Protein AF-A0A7W0NP41-F1 (afdb_monomer_lite)

Foldseek 3Di:
DPPDDLVRLLVQLLVVLQVVLVVVVVVVVVVCVVPVDDDDLLLLLLQCVVVVDPCPDDDVSVVSSVVSSSVLSSNLSSVLSNLVVPPDDPVRSVVVSVCVSVVVSVVSCVVSVND

Sequence (115 aa):
MPDQGVFEVVLKGLAAGVVGTAAMTLSEKLEQAKTGREDSMVTTEVGAILTKPRLKTGAQAAKLGQAVHWAHGITWGAIRGLLGLTPLNAFAASAIHYVSLWTSDALLYRTLKIE

pLDDT: mean 92.41, std 9.73, range [52.0, 98.62]

Secondary structure (DSSP, 8-state):
-TT--HHHHHHHHHHHHHHHHHHHHHHHHHHHHHH-PPPP-HHHHHHHHHH-----SSHHHHHHHHHHHHHHHHHHHHHHHHGGGSS--HHHHHHHHHHHHHHHHHHHHHHHT--

Structure (mmCIF, N/CA/C/O backbone):
data_AF-A0A7W0NP41-F1
#
_entry.id   AF-A0A7W0NP41-F1
#
loop_
_atom_site.group_PDB
_atom_site.id
_atom_site.type_symbol
_atom_site.label_atom_id
_atom_site.label_alt_id
_atom_site.label_comp_id
_atom_site.label_asym_id
_atom_site.label_entity_id
_atom_site.label_seq_id
_atom_site.pdbx_PDB_ins_code
_atom_site.Cartn_x
_atom_site.Cartn_y
_atom_site.Cartn_z
_atom_site.occupancy
_atom_site.B_iso_or_equiv
_atom_site.auth_seq_id
_atom_site.auth_comp_id
_atom_site.auth_asym_id
_atom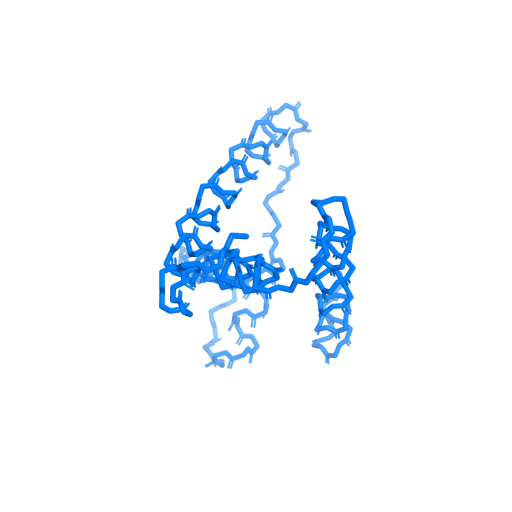_site.auth_atom_id
_atom_site.pdbx_PDB_model_num
ATOM 1 N N . MET A 1 1 ? 12.366 1.357 -21.435 1.00 55.84 1 MET A N 1
ATOM 2 C CA . MET A 1 1 ? 13.222 2.162 -20.538 1.00 55.84 1 MET A CA 1
ATOM 3 C C . MET A 1 1 ? 14.376 1.265 -20.105 1.00 55.84 1 MET A C 1
ATOM 5 O O . MET A 1 1 ? 14.201 0.537 -19.139 1.00 55.84 1 MET A O 1
ATOM 9 N N . PRO A 1 2 ? 15.464 1.165 -20.893 1.00 52.00 2 PRO A N 1
ATOM 10 C CA . PRO A 1 2 ? 16.451 0.085 -20.752 1.00 52.00 2 PRO A CA 1
ATOM 11 C C . PRO A 1 2 ? 17.538 0.326 -19.687 1.00 52.00 2 PRO A C 1
ATOM 13 O O . PRO A 1 2 ? 18.476 -0.454 -19.602 1.00 52.00 2 PRO A O 1
ATOM 16 N N . ASP A 1 3 ? 17.443 1.396 -18.902 1.00 66.44 3 ASP A N 1
ATOM 17 C CA . ASP A 1 3 ? 18.528 1.931 -18.071 1.00 66.44 3 ASP A CA 1
ATOM 18 C C . ASP A 1 3 ? 18.208 2.011 -16.568 1.00 66.44 3 ASP A C 1
ATOM 20 O O . ASP A 1 3 ? 19.104 2.280 -15.771 1.00 66.44 3 ASP A O 1
ATOM 24 N N . GLN A 1 4 ? 16.967 1.738 -16.151 1.00 71.88 4 GLN A N 1
ATOM 25 C CA . GLN A 1 4 ? 16.603 1.789 -14.732 1.00 71.88 4 GLN A CA 1
ATOM 26 C C . GLN A 1 4 ? 16.945 0.476 -14.029 1.00 71.88 4 GLN A C 1
ATOM 28 O O . GLN A 1 4 ? 16.436 -0.592 -14.376 1.00 71.88 4 GLN A O 1
ATOM 33 N N . GLY A 1 5 ? 17.790 0.558 -13.004 1.00 89.38 5 GLY A N 1
ATOM 34 C CA . GLY A 1 5 ? 18.096 -0.582 -12.145 1.00 89.38 5 GLY A CA 1
ATOM 35 C C . GLY A 1 5 ? 16.891 -1.003 -11.297 1.00 89.38 5 GLY A C 1
ATOM 36 O O . GLY A 1 5 ? 16.031 -0.187 -10.965 1.00 89.38 5 GLY A O 1
ATOM 37 N N . VAL A 1 6 ? 16.857 -2.273 -10.872 1.00 94.00 6 VAL A N 1
ATOM 38 C CA . VAL A 1 6 ? 15.800 -2.827 -9.995 1.00 94.00 6 VAL A CA 1
ATOM 39 C C . VAL A 1 6 ? 15.577 -1.956 -8.752 1.00 94.00 6 VAL A C 1
ATOM 41 O O . VAL A 1 6 ? 14.443 -1.689 -8.366 1.00 94.00 6 VAL A O 1
ATOM 44 N N . PHE A 1 7 ? 16.658 -1.464 -8.147 1.00 95.50 7 PHE A N 1
ATOM 45 C CA . PHE A 1 7 ? 16.591 -0.581 -6.984 1.00 95.50 7 PHE A CA 1
ATOM 46 C C . PHE A 1 7 ? 15.838 0.727 -7.274 1.00 95.50 7 PHE A C 1
ATOM 48 O O . PHE A 1 7 ? 14.982 1.142 -6.495 1.00 95.50 7 PHE A O 1
ATOM 55 N N . GLU A 1 8 ? 16.114 1.355 -8.416 1.00 95.88 8 GLU A N 1
ATOM 56 C CA . GLU A 1 8 ? 15.510 2.630 -8.801 1.00 95.88 8 GLU A CA 1
ATOM 57 C C . GLU A 1 8 ? 14.003 2.491 -9.041 1.00 95.88 8 GLU A C 1
ATOM 59 O O . GLU A 1 8 ? 13.218 3.300 -8.542 1.00 95.88 8 GLU A O 1
ATOM 64 N N . VAL A 1 9 ? 13.581 1.445 -9.758 1.00 96.44 9 VAL A N 1
ATOM 65 C CA . VAL A 1 9 ? 12.152 1.212 -10.017 1.00 96.44 9 VAL A CA 1
ATOM 66 C C . VAL A 1 9 ? 11.388 0.848 -8.747 1.00 96.44 9 VAL A C 1
ATOM 68 O O . VAL A 1 9 ? 10.234 1.247 -8.600 1.00 96.44 9 VAL A O 1
ATOM 71 N N . VAL A 1 10 ? 12.027 0.149 -7.802 1.00 97.12 10 VAL A N 1
ATOM 72 C CA . VAL A 1 10 ? 11.438 -0.145 -6.490 1.00 97.12 10 VAL A CA 1
ATOM 73 C C . VAL A 1 10 ? 11.265 1.141 -5.693 1.00 97.12 10 VAL A C 1
ATOM 75 O O . VAL A 1 10 ? 10.177 1.373 -5.180 1.00 97.12 10 VAL A O 1
ATOM 78 N N . LEU A 1 11 ? 12.276 2.015 -5.634 1.00 97.56 11 LEU A N 1
ATOM 79 C CA . LEU A 1 11 ? 12.160 3.301 -4.938 1.00 97.56 11 LEU A CA 1
ATOM 80 C C . LEU A 1 11 ? 11.075 4.197 -5.542 1.00 97.56 11 LEU A C 1
ATOM 82 O O . LEU A 1 11 ? 10.259 4.754 -4.806 1.00 97.56 11 LEU A O 1
ATOM 86 N N . LYS A 1 12 ? 11.024 4.302 -6.874 1.00 97.06 12 LYS A N 1
ATOM 87 C CA . LYS A 1 12 ? 9.953 5.020 -7.581 1.00 97.06 12 LYS A CA 1
ATOM 88 C C . LYS A 1 12 ? 8.585 4.427 -7.260 1.00 97.06 12 LYS A C 1
ATOM 90 O O . LYS A 1 12 ? 7.645 5.171 -6.997 1.00 97.06 12 LYS A O 1
ATOM 95 N N . GLY A 1 13 ? 8.488 3.099 -7.241 1.00 97.81 13 GLY A N 1
ATOM 96 C CA . GLY A 1 13 ? 7.284 2.378 -6.854 1.00 97.81 13 GLY A CA 1
ATOM 97 C C . GLY A 1 13 ? 6.853 2.673 -5.417 1.00 97.81 13 GLY A C 1
ATOM 98 O O . GLY A 1 13 ? 5.702 3.025 -5.191 1.00 97.81 13 GLY A O 1
ATOM 99 N N . LEU A 1 14 ? 7.770 2.602 -4.450 1.00 98.50 14 LEU A N 1
ATOM 100 C CA . LEU A 1 14 ? 7.503 2.923 -3.044 1.00 98.50 14 LEU A CA 1
ATOM 101 C C . LEU A 1 14 ? 7.005 4.365 -2.887 1.00 98.50 14 LEU A C 1
ATOM 103 O O . LEU A 1 14 ? 5.993 4.594 -2.228 1.00 98.50 14 LEU A O 1
ATOM 107 N N . ALA A 1 15 ? 7.666 5.329 -3.535 1.00 98.44 15 ALA A N 1
ATOM 108 C CA . ALA A 1 15 ? 7.246 6.730 -3.523 1.00 98.44 15 ALA A CA 1
ATOM 109 C C . ALA A 1 15 ? 5.852 6.913 -4.146 1.00 98.44 15 ALA A C 1
ATOM 111 O O . ALA A 1 15 ? 5.005 7.605 -3.581 1.00 98.44 15 ALA A O 1
ATOM 112 N N . ALA A 1 16 ? 5.579 6.243 -5.269 1.00 97.38 16 ALA A N 1
ATOM 113 C CA . ALA A 1 16 ? 4.251 6.225 -5.872 1.00 97.38 16 ALA A CA 1
ATOM 114 C C . ALA A 1 16 ? 3.204 5.591 -4.939 1.00 97.38 16 ALA A C 1
ATOM 116 O O . ALA A 1 16 ? 2.085 6.091 -4.863 1.00 97.38 16 ALA A O 1
ATOM 117 N N . GLY A 1 17 ? 3.566 4.549 -4.186 1.00 98.12 17 GLY A N 1
ATOM 118 C CA . GLY A 1 17 ? 2.713 3.923 -3.175 1.00 98.12 17 GLY A CA 1
ATOM 119 C C . GLY A 1 17 ? 2.363 4.867 -2.023 1.00 98.12 17 GLY A C 1
ATOM 120 O O . GLY A 1 17 ? 1.199 4.938 -1.630 1.00 98.12 17 GLY A O 1
ATOM 121 N N . VAL A 1 18 ? 3.322 5.668 -1.538 1.00 98.62 18 VAL A N 1
ATOM 122 C CA . VAL A 1 18 ? 3.057 6.737 -0.552 1.00 98.62 18 VAL A CA 1
ATOM 123 C C . VAL A 1 18 ? 2.033 7.730 -1.106 1.00 98.62 18 VAL A C 1
ATOM 125 O O . VAL A 1 18 ? 1.024 8.001 -0.457 1.00 98.62 18 VAL A O 1
ATOM 128 N N . VAL A 1 19 ? 2.260 8.248 -2.318 1.00 98.44 19 VAL A N 1
ATOM 129 C CA . VAL A 1 19 ? 1.369 9.240 -2.945 1.00 98.44 19 VAL A CA 1
ATOM 130 C C . VAL A 1 19 ? -0.025 8.661 -3.198 1.00 98.44 19 VAL A C 1
ATOM 132 O O . VAL A 1 19 ? -1.022 9.307 -2.881 1.00 98.44 19 VAL A O 1
ATOM 135 N N . GLY A 1 20 ? -0.107 7.439 -3.724 1.00 97.50 20 GLY A N 1
ATOM 136 C CA . GLY A 1 20 ? -1.372 6.753 -3.983 1.00 97.50 20 GLY A CA 1
ATOM 137 C C . GLY A 1 20 ? -2.172 6.514 -2.704 1.00 97.50 20 GLY A C 1
ATOM 138 O O . GLY A 1 20 ? -3.360 6.826 -2.657 1.00 97.50 20 GLY A O 1
ATOM 139 N N . THR A 1 21 ? -1.511 6.055 -1.639 1.00 98.25 21 THR A N 1
ATOM 140 C CA . THR A 1 21 ? -2.161 5.833 -0.338 1.00 98.25 21 THR A CA 1
ATOM 141 C C . THR A 1 21 ? -2.663 7.141 0.267 1.00 98.25 21 THR A C 1
ATOM 143 O O . THR A 1 21 ? -3.784 7.196 0.775 1.00 98.25 21 THR A O 1
ATOM 146 N N . ALA A 1 22 ? -1.878 8.219 0.161 1.00 98.31 22 ALA A N 1
ATOM 147 C CA . ALA A 1 22 ? -2.296 9.546 0.601 1.00 98.31 22 ALA A CA 1
ATOM 148 C C . ALA A 1 22 ? -3.540 10.028 -0.163 1.00 98.31 22 ALA A C 1
ATOM 150 O O . ALA A 1 22 ? -4.518 10.448 0.453 1.00 98.31 22 ALA A O 1
ATOM 151 N N . ALA A 1 23 ? -3.531 9.924 -1.496 1.00 98.31 23 ALA A N 1
ATOM 152 C CA . ALA A 1 23 ? -4.646 10.339 -2.345 1.00 98.31 23 ALA A CA 1
ATOM 153 C C . ALA A 1 23 ? -5.928 9.538 -2.063 1.00 98.31 23 ALA A C 1
ATOM 155 O O . ALA A 1 23 ? -7.015 10.117 -1.983 1.00 98.31 23 ALA A O 1
ATOM 156 N N . MET A 1 24 ? -5.802 8.223 -1.864 1.00 96.00 24 MET A N 1
ATOM 157 C CA . MET A 1 24 ? -6.918 7.350 -1.497 1.00 96.00 24 MET A CA 1
ATOM 158 C C . MET A 1 24 ? -7.490 7.733 -0.132 1.00 96.00 24 MET A C 1
ATOM 160 O O . MET A 1 24 ? -8.684 7.988 -0.025 1.00 96.00 24 MET A O 1
ATOM 164 N N . THR A 1 25 ? -6.631 7.895 0.876 1.00 96.56 25 THR A N 1
ATOM 165 C CA . THR A 1 25 ? -7.046 8.282 2.234 1.00 96.56 25 THR A CA 1
ATOM 166 C C . THR A 1 25 ? -7.771 9.627 2.238 1.00 96.56 25 THR A C 1
ATOM 168 O O . THR A 1 25 ? -8.802 9.782 2.887 1.00 96.56 25 THR A O 1
ATOM 171 N N . LEU A 1 26 ? -7.267 10.615 1.492 1.00 97.50 26 LEU A N 1
ATOM 172 C CA . LEU A 1 26 ? -7.938 11.909 1.356 1.00 97.50 26 LEU A CA 1
ATOM 173 C C . LEU A 1 26 ? -9.306 11.768 0.682 1.00 97.50 26 LEU A C 1
ATOM 175 O O . LEU A 1 26 ? -10.274 12.366 1.144 1.00 97.50 26 LEU A O 1
ATOM 179 N N . SER A 1 27 ? -9.398 10.961 -0.376 1.00 97.12 27 SER A N 1
ATOM 180 C CA . SER A 1 27 ? -10.660 10.718 -1.084 1.00 97.12 27 SER A CA 1
ATOM 181 C C . SER A 1 27 ? -11.694 10.037 -0.184 1.00 97.12 27 SER A C 1
ATOM 183 O O . SER A 1 27 ? -12.845 10.466 -0.147 1.00 97.12 27 SER A O 1
ATOM 185 N N . GLU A 1 28 ? -11.279 9.037 0.595 1.00 95.44 28 GLU A N 1
ATOM 186 C CA . GLU A 1 28 ? -12.125 8.362 1.585 1.00 95.44 28 GLU A CA 1
ATOM 187 C C . GLU A 1 28 ? -12.605 9.335 2.658 1.00 95.44 28 GLU A C 1
ATOM 189 O O . GLU A 1 28 ? -13.795 9.384 2.948 1.00 95.44 28 GLU A O 1
ATOM 194 N N . LYS A 1 29 ? -11.713 10.167 3.205 1.00 96.25 29 LYS A N 1
ATOM 195 C CA . LYS A 1 29 ? -12.085 11.149 4.232 1.00 96.25 29 LYS A CA 1
ATOM 196 C C . LYS A 1 29 ? -13.066 12.195 3.706 1.00 96.25 29 LYS A C 1
ATOM 198 O O . LYS A 1 29 ? -13.981 12.585 4.428 1.00 96.25 29 LYS A O 1
ATOM 203 N N . LEU A 1 30 ? -12.911 12.628 2.454 1.00 97.88 30 LEU A N 1
ATOM 204 C CA . LEU A 1 30 ? -13.860 13.530 1.798 1.00 97.88 30 LEU A CA 1
ATOM 205 C C . LEU A 1 30 ? -15.223 12.865 1.574 1.00 97.88 30 LEU A C 1
ATOM 207 O O . LEU A 1 30 ? -16.255 13.500 1.789 1.00 97.88 30 LEU A O 1
ATOM 211 N N . GLU A 1 31 ? -15.237 11.599 1.159 1.00 97.44 31 GLU A N 1
ATOM 212 C CA . GLU A 1 31 ? -16.466 10.820 1.007 1.00 97.44 31 GLU A CA 1
ATOM 213 C C . GLU A 1 31 ? -17.177 10.650 2.351 1.00 97.44 31 GLU A C 1
ATOM 215 O O . GLU A 1 31 ? -18.333 11.040 2.463 1.00 97.44 31 GLU A O 1
ATOM 220 N N . GLN A 1 32 ? -16.473 10.190 3.385 1.00 97.25 32 GLN A N 1
ATOM 221 C CA . GLN A 1 32 ? -17.003 10.016 4.740 1.00 97.25 32 GLN A CA 1
ATOM 222 C C . GLN A 1 32 ? -17.561 11.314 5.318 1.00 97.25 32 GLN A C 1
ATOM 224 O O . GLN A 1 32 ? -18.642 11.321 5.901 1.00 97.25 32 GLN A O 1
ATOM 229 N N . ALA A 1 33 ? -16.865 12.437 5.114 1.00 96.69 33 ALA A N 1
ATOM 230 C CA . ALA A 1 33 ? -17.353 13.745 5.540 1.00 96.69 33 ALA A CA 1
ATOM 231 C C . ALA A 1 33 ? -18.664 14.137 4.836 1.00 96.69 33 ALA A C 1
ATOM 233 O O . ALA A 1 33 ? -19.490 14.837 5.419 1.00 96.69 33 ALA A O 1
ATOM 234 N N . LYS A 1 34 ? -18.867 13.689 3.591 1.00 98.00 34 LYS A N 1
ATOM 235 C CA . LYS A 1 34 ? -20.070 13.973 2.802 1.00 98.00 34 LYS A CA 1
ATOM 236 C C . LYS A 1 34 ? -21.219 13.003 3.091 1.00 98.00 34 LYS A C 1
ATOM 238 O O . LYS A 1 34 ? -22.373 13.420 3.049 1.00 98.00 34 LYS A O 1
ATOM 243 N N . THR A 1 35 ? -20.929 11.726 3.328 1.00 97.56 35 THR A N 1
ATOM 244 C CA . THR A 1 35 ? -21.937 10.662 3.482 1.00 97.56 35 THR A CA 1
ATOM 245 C C . THR A 1 35 ? -22.255 10.336 4.938 1.00 97.56 35 THR A C 1
ATOM 247 O O . THR A 1 35 ? -23.278 9.713 5.207 1.00 97.56 35 THR A O 1
ATOM 250 N N . GLY A 1 36 ? -21.398 10.743 5.877 1.00 96.12 36 GLY A N 1
ATOM 251 C CA . GLY A 1 36 ? -21.472 10.340 7.280 1.00 96.12 36 GLY A CA 1
ATOM 252 C C . GLY A 1 36 ? -21.035 8.893 7.524 1.00 96.12 36 GLY A C 1
ATOM 253 O O . GLY A 1 36 ? -21.247 8.379 8.620 1.00 96.12 36 GLY A O 1
ATOM 254 N N . ARG A 1 37 ? -20.450 8.220 6.523 1.00 96.12 37 ARG A N 1
ATOM 255 C CA . ARG A 1 37 ? -19.965 6.843 6.662 1.00 96.12 37 ARG A CA 1
ATOM 256 C C . ARG A 1 37 ? -18.815 6.771 7.672 1.00 96.12 37 ARG A C 1
ATOM 258 O O . ARG A 1 37 ? -17.901 7.592 7.644 1.00 96.12 37 ARG A O 1
ATOM 265 N N . GLU A 1 38 ? -18.836 5.748 8.523 1.00 92.25 38 GLU A N 1
ATOM 266 C CA . GLU A 1 38 ? -17.772 5.479 9.496 1.00 92.25 38 GLU A CA 1
ATOM 267 C C . GLU A 1 38 ? -16.467 4.975 8.842 1.00 92.25 38 GLU A C 1
ATOM 269 O O . GLU A 1 38 ? -16.414 4.617 7.658 1.00 92.25 38 GLU A O 1
ATOM 274 N N . ASP A 1 39 ? -15.383 4.958 9.624 1.00 89.69 3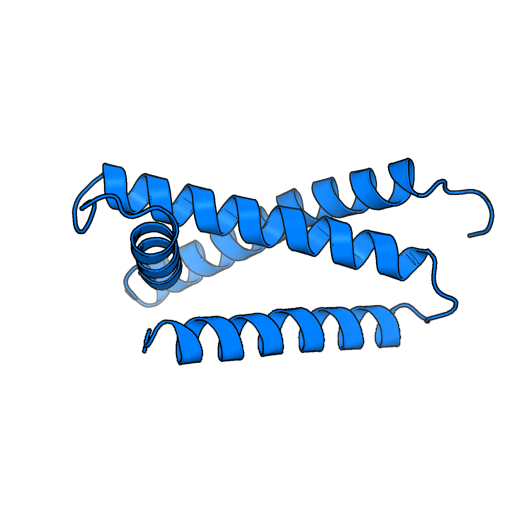9 ASP A N 1
ATOM 275 C CA . ASP A 1 39 ? -14.092 4.409 9.203 1.00 89.69 39 ASP A CA 1
ATOM 276 C C . ASP A 1 39 ? -14.141 2.890 9.010 1.00 89.69 39 ASP A C 1
ATOM 278 O O . ASP A 1 39 ? -14.773 2.165 9.773 1.00 89.69 39 ASP A O 1
ATOM 282 N N . SER A 1 40 ? -13.436 2.405 7.983 1.00 88.88 40 SER A N 1
ATOM 283 C CA . SER A 1 40 ? -13.261 0.965 7.779 1.00 88.88 40 SER A CA 1
ATOM 284 C C . SER A 1 40 ? -12.332 0.386 8.844 1.00 88.88 40 SER A C 1
ATOM 286 O O . SER A 1 40 ? -11.268 0.942 9.126 1.00 88.88 40 SER A O 1
ATOM 288 N N . MET A 1 41 ? -12.712 -0.766 9.397 1.00 91.06 41 MET A N 1
ATOM 289 C CA . MET A 1 41 ? -11.933 -1.480 10.412 1.00 91.06 41 MET A CA 1
ATOM 290 C C . MET A 1 41 ? -11.092 -2.627 9.839 1.00 91.06 41 MET A C 1
ATOM 292 O O . MET A 1 41 ? -10.280 -3.199 10.565 1.00 91.06 41 MET A O 1
ATOM 296 N N . VAL A 1 42 ? -11.194 -2.907 8.535 1.00 93.56 42 VAL A N 1
ATOM 297 C CA . VAL A 1 42 ? -10.552 -4.061 7.877 1.00 93.56 42 VAL A CA 1
ATOM 298 C C . VAL A 1 42 ? -9.044 -4.118 8.139 1.00 93.56 42 VAL A C 1
ATOM 300 O O . VAL A 1 42 ? -8.518 -5.149 8.551 1.00 93.56 42 VAL A O 1
ATOM 303 N N . THR A 1 43 ? -8.319 -3.009 7.978 1.00 93.50 43 THR A N 1
ATOM 304 C CA . THR A 1 43 ? -6.862 -2.980 8.214 1.00 93.50 43 THR A CA 1
ATOM 305 C C . THR A 1 43 ? -6.498 -3.149 9.689 1.00 93.50 43 TH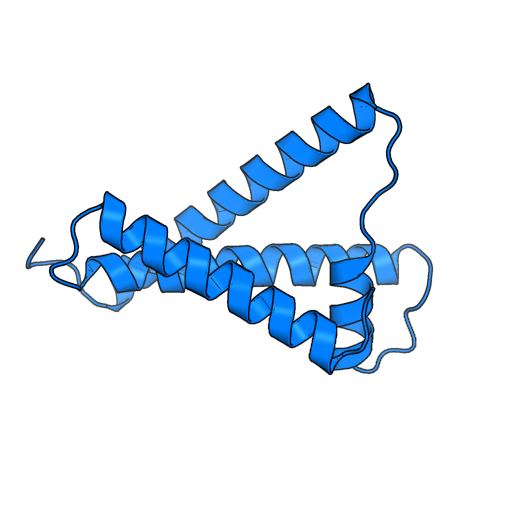R A C 1
ATOM 307 O O . THR A 1 43 ? -5.451 -3.716 10.009 1.00 93.50 43 THR A O 1
ATOM 310 N N . THR A 1 44 ? -7.376 -2.715 10.597 1.00 92.81 44 THR A N 1
ATOM 311 C CA . THR A 1 44 ? -7.230 -2.951 12.039 1.00 92.81 44 THR A CA 1
ATOM 312 C C . THR A 1 44 ? -7.399 -4.435 12.355 1.00 92.81 44 THR A C 1
ATOM 314 O O . THR A 1 44 ? -6.590 -4.992 13.095 1.00 92.81 44 THR A O 1
ATOM 317 N N . GLU A 1 45 ? -8.400 -5.090 11.766 1.00 92.50 45 GLU A N 1
ATOM 318 C CA . GLU A 1 45 ? -8.657 -6.522 11.940 1.00 92.50 45 GLU A CA 1
ATOM 319 C C . GLU A 1 45 ? -7.524 -7.380 11.375 1.00 92.50 45 GLU A C 1
ATOM 321 O O . GLU A 1 45 ? -6.988 -8.231 12.08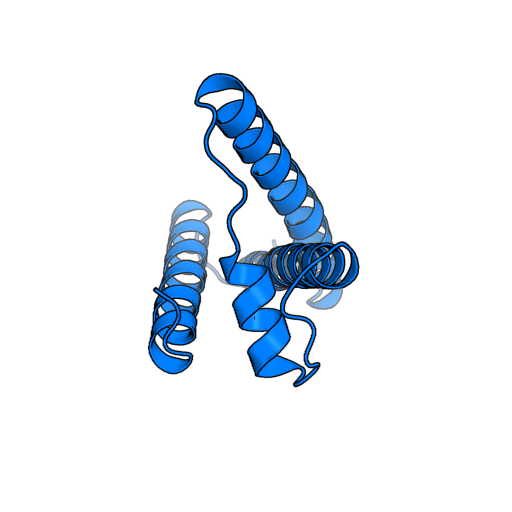8 1.00 92.50 45 GLU A O 1
ATOM 326 N N . VAL A 1 46 ? -7.077 -7.093 10.145 1.00 93.69 46 VAL A N 1
ATOM 327 C CA . VAL A 1 46 ? -5.900 -7.738 9.539 1.00 93.69 46 VAL A CA 1
ATOM 328 C C . VAL A 1 46 ? -4.682 -7.573 10.448 1.00 93.69 46 VAL A C 1
ATOM 330 O O . VAL A 1 46 ? -4.020 -8.554 10.789 1.00 93.69 46 VAL A O 1
ATOM 333 N N . GLY A 1 47 ? -4.402 -6.343 10.891 1.00 91.88 47 GLY A N 1
ATOM 334 C CA . GLY A 1 47 ? -3.285 -6.052 11.784 1.00 91.88 47 GLY A CA 1
ATOM 335 C C . GLY A 1 47 ? -3.358 -6.841 13.088 1.00 91.88 47 GLY A C 1
ATOM 336 O O . GLY A 1 47 ? -2.373 -7.468 13.481 1.00 91.88 47 GLY A O 1
ATOM 337 N N . ALA A 1 48 ? -4.519 -6.849 13.743 1.00 90.81 48 ALA A N 1
ATOM 338 C CA . ALA A 1 48 ? -4.733 -7.545 15.008 1.00 90.81 48 ALA A CA 1
ATOM 339 C C . ALA A 1 48 ? -4.553 -9.065 14.870 1.00 90.81 48 ALA A C 1
ATOM 341 O O . ALA A 1 48 ? -3.899 -9.683 15.716 1.00 90.81 48 ALA A O 1
ATOM 342 N N . ILE A 1 49 ? -5.074 -9.664 13.793 1.00 91.00 49 ILE A N 1
ATOM 343 C CA . ILE A 1 49 ? -4.934 -11.102 13.528 1.00 91.00 49 ILE A CA 1
ATOM 344 C C . ILE A 1 49 ? -3.470 -11.465 13.246 1.00 91.00 49 ILE A C 1
ATOM 346 O O . ILE A 1 49 ? -2.952 -12.415 13.837 1.00 91.00 49 ILE A O 1
ATOM 350 N N . LEU A 1 50 ? -2.783 -10.704 12.387 1.00 88.38 50 LEU A N 1
ATOM 351 C CA . LEU A 1 50 ? -1.421 -11.034 11.950 1.00 88.38 50 LEU A CA 1
ATOM 352 C C . LEU A 1 50 ? -0.360 -10.781 13.021 1.00 88.38 50 LEU A C 1
ATOM 354 O O . LEU A 1 50 ? 0.601 -11.542 13.129 1.00 88.38 50 LEU A O 1
ATOM 358 N N . THR A 1 51 ? -0.514 -9.730 13.826 1.00 83.75 51 THR A N 1
ATOM 359 C CA . THR A 1 51 ? 0.501 -9.380 14.831 1.00 83.75 51 THR A CA 1
ATOM 360 C C . THR A 1 51 ? 0.245 -10.041 16.191 1.00 83.75 51 THR A C 1
ATOM 362 O O . THR A 1 51 ? 1.142 -10.070 17.034 1.00 83.75 51 THR A O 1
ATOM 365 N N . LYS A 1 52 ? -0.962 -10.581 16.432 1.00 75.38 52 LYS A N 1
ATOM 366 C CA . LYS A 1 52 ? -1.439 -11.137 17.716 1.00 75.38 52 LYS A CA 1
ATOM 367 C C . LYS A 1 52 ? -1.588 -10.188 18.939 1.00 75.38 52 LYS A C 1
ATOM 369 O O . LYS A 1 52 ? -1.852 -10.722 20.023 1.00 75.38 52 LYS A O 1
ATOM 374 N N . PRO A 1 53 ? -1.481 -8.837 18.899 1.00 65.88 53 PRO A N 1
ATOM 375 C CA . PRO A 1 53 ? -1.907 -8.021 20.022 1.00 65.88 53 PRO A CA 1
ATOM 376 C C . PRO A 1 53 ? -3.418 -8.135 20.240 1.00 65.88 53 PRO A C 1
ATOM 378 O O . PRO A 1 53 ? -4.211 -8.145 19.303 1.00 65.88 53 PRO A O 1
ATOM 381 N N . ARG A 1 54 ? -3.838 -8.080 21.509 1.00 58.62 54 ARG A N 1
ATOM 382 C CA . ARG A 1 54 ? -5.246 -7.929 21.928 1.00 58.62 54 ARG A CA 1
ATOM 383 C C . ARG A 1 54 ? -5.796 -6.511 21.686 1.00 58.62 54 ARG A C 1
ATOM 385 O O . ARG A 1 54 ? -6.674 -6.060 22.418 1.00 58.62 54 ARG A O 1
ATOM 392 N N . LEU A 1 55 ? -5.269 -5.775 20.711 1.00 63.19 55 LEU A N 1
ATOM 393 C CA . LEU A 1 55 ? -5.695 -4.406 20.427 1.00 63.19 55 LEU A CA 1
ATOM 394 C C . LEU A 1 55 ? -6.973 -4.449 19.598 1.00 63.19 55 LEU A C 1
ATOM 396 O O . LEU A 1 55 ? -6.937 -4.374 18.377 1.00 63.19 55 LEU A O 1
ATOM 400 N N . LYS A 1 56 ? -8.105 -4.632 20.279 1.00 61.00 56 LYS A N 1
ATOM 401 C CA . LYS A 1 56 ? -9.420 -4.679 19.630 1.00 61.00 56 LYS A CA 1
ATOM 402 C C . LYS A 1 56 ? -10.115 -3.320 19.577 1.00 61.00 56 LYS A C 1
ATOM 404 O O . LYS A 1 56 ? -11.004 -3.141 18.759 1.00 61.00 56 LYS A O 1
ATOM 409 N N . THR A 1 57 ? -9.728 -2.365 20.428 1.00 69.81 57 THR A N 1
ATOM 410 C CA . THR A 1 57 ? -10.433 -1.080 20.556 1.00 69.81 57 THR A CA 1
ATOM 411 C C . THR A 1 57 ? -9.500 0.076 20.922 1.00 69.81 57 THR A C 1
ATOM 413 O O . THR A 1 57 ? -8.465 -0.109 21.565 1.00 69.81 57 THR A O 1
ATOM 416 N N . GLY A 1 58 ? -9.908 1.296 20.565 1.00 81.62 58 GLY A N 1
ATOM 417 C CA . GLY A 1 58 ? -9.273 2.542 21.000 1.00 81.62 58 GLY A CA 1
ATOM 418 C C . GLY A 1 58 ? -8.103 3.010 20.129 1.00 81.62 58 GLY A C 1
ATOM 419 O O . GLY A 1 58 ? -7.836 2.489 19.048 1.00 81.62 58 GLY A O 1
ATOM 420 N N . ALA A 1 59 ? -7.383 4.023 20.619 1.00 85.00 59 ALA A N 1
ATOM 421 C CA . ALA A 1 59 ? -6.376 4.749 19.841 1.00 85.00 59 ALA A CA 1
ATOM 422 C C . ALA A 1 59 ? -5.223 3.872 19.318 1.00 85.00 59 ALA A C 1
ATOM 424 O O . ALA A 1 59 ? -4.657 4.157 18.266 1.00 85.00 59 ALA A O 1
ATOM 425 N N . GLN A 1 60 ? -4.859 2.807 20.037 1.00 86.19 60 GLN A N 1
ATOM 426 C CA . GLN A 1 60 ? -3.803 1.890 19.599 1.00 86.19 60 GLN A CA 1
ATOM 427 C C . GLN A 1 60 ? -4.256 1.011 18.425 1.00 86.19 60 GLN A C 1
ATOM 429 O O . GLN A 1 60 ? -3.473 0.791 17.506 1.00 86.19 60 GLN A O 1
ATOM 434 N N . ALA A 1 61 ? -5.519 0.573 18.420 1.00 86.12 61 ALA A N 1
ATOM 435 C CA . ALA A 1 61 ? -6.098 -0.180 17.311 1.00 86.12 61 ALA A CA 1
ATOM 436 C C . ALA A 1 61 ? -6.190 0.697 16.049 1.00 86.12 61 ALA A C 1
ATOM 438 O O . ALA A 1 61 ? -5.739 0.286 14.986 1.00 86.12 61 ALA A O 1
ATOM 439 N N . ALA A 1 62 ? -6.631 1.953 16.193 1.00 88.12 62 ALA A N 1
ATOM 440 C CA . ALA A 1 62 ? -6.656 2.914 15.087 1.00 88.12 62 ALA A CA 1
ATOM 441 C C . ALA A 1 62 ? -5.254 3.177 14.501 1.00 88.12 62 ALA A C 1
ATOM 443 O O . ALA A 1 62 ? -5.076 3.190 13.285 1.00 88.12 62 ALA A O 1
ATOM 444 N N . LYS A 1 63 ? -4.231 3.334 15.355 1.00 90.69 63 LYS A N 1
ATOM 445 C CA . LYS A 1 63 ? -2.835 3.476 14.904 1.00 90.69 63 LYS A CA 1
ATOM 446 C C . LYS A 1 63 ? -2.332 2.231 14.174 1.00 90.69 63 LYS A C 1
ATOM 448 O O . LYS A 1 63 ? -1.623 2.373 13.183 1.00 90.69 63 LYS A O 1
ATOM 453 N N . LEU A 1 64 ? -2.698 1.037 14.644 1.00 91.94 64 LEU A N 1
ATOM 454 C CA . LEU A 1 64 ? -2.347 -0.218 13.982 1.00 91.94 64 LEU A CA 1
ATOM 455 C C . LEU A 1 64 ? -2.994 -0.315 12.598 1.00 91.94 64 LEU A C 1
ATOM 457 O O . LEU A 1 64 ? -2.288 -0.580 11.631 1.00 91.94 64 LEU A O 1
ATOM 461 N N . GLY A 1 65 ? -4.296 -0.038 12.487 1.00 93.12 65 GLY A N 1
ATOM 462 C CA . GLY A 1 65 ? -4.996 -0.028 11.202 1.00 93.12 65 GLY A CA 1
ATOM 463 C C . GLY A 1 65 ? -4.376 0.955 10.210 1.00 93.12 65 GLY A C 1
ATOM 464 O O . GLY A 1 65 ? -4.109 0.592 9.067 1.00 93.12 65 GLY A O 1
ATOM 465 N N . GLN A 1 66 ? -4.038 2.167 10.664 1.00 94.69 66 GLN A N 1
ATOM 466 C CA . GLN A 1 66 ? -3.322 3.142 9.836 1.00 94.69 66 GLN A CA 1
ATOM 467 C C . GLN A 1 66 ? -1.943 2.626 9.409 1.00 94.69 66 GLN A C 1
ATOM 469 O O . GLN A 1 66 ? -1.605 2.692 8.232 1.00 94.69 66 GLN A O 1
ATOM 474 N N . ALA A 1 67 ? -1.153 2.059 10.322 1.00 95.31 67 ALA A N 1
ATOM 475 C CA . ALA A 1 67 ? 0.152 1.500 9.972 1.00 95.31 67 ALA A CA 1
ATOM 476 C C . ALA A 1 67 ? 0.041 0.388 8.913 1.00 95.31 67 ALA A C 1
ATOM 478 O O . ALA A 1 67 ? 0.821 0.376 7.962 1.00 95.31 67 ALA A O 1
ATOM 479 N N . VAL A 1 68 ? -0.944 -0.507 9.045 1.00 96.00 68 VAL A N 1
ATOM 480 C CA . VAL A 1 68 ? -1.212 -1.574 8.069 1.00 96.00 68 VAL A CA 1
ATOM 481 C C . VAL A 1 68 ? -1.640 -0.994 6.723 1.00 96.00 68 VAL A C 1
ATOM 483 O O . VAL A 1 68 ? -1.098 -1.407 5.704 1.00 96.00 68 VAL A O 1
ATOM 486 N N . HIS A 1 69 ? -2.545 -0.011 6.710 1.00 96.44 69 HIS A N 1
ATOM 487 C CA . HIS A 1 69 ? -2.998 0.682 5.496 1.00 96.44 69 HIS A CA 1
ATOM 488 C C . HIS A 1 69 ? -1.837 1.297 4.711 1.00 96.44 69 HIS A C 1
ATOM 490 O O . HIS A 1 69 ? -1.659 1.030 3.522 1.00 96.44 69 HIS A O 1
ATOM 496 N N . TRP A 1 70 ? -0.995 2.066 5.405 1.00 98.00 70 TRP A N 1
ATOM 497 C CA . TRP A 1 70 ? 0.174 2.705 4.808 1.00 98.00 70 TRP A CA 1
ATOM 498 C C . TRP A 1 70 ? 1.201 1.689 4.322 1.00 98.00 70 TRP A C 1
ATOM 500 O O . TRP A 1 70 ? 1.667 1.795 3.189 1.00 98.00 70 TRP A O 1
ATOM 510 N N . ALA A 1 71 ? 1.535 0.686 5.137 1.00 97.06 71 ALA A N 1
ATOM 511 C CA . ALA A 1 71 ? 2.471 -0.358 4.734 1.00 97.06 71 ALA A CA 1
ATOM 512 C C . ALA A 1 71 ? 1.974 -1.099 3.485 1.00 97.06 71 ALA A C 1
ATOM 514 O O . ALA A 1 71 ? 2.729 -1.271 2.532 1.00 97.06 71 ALA A O 1
ATOM 515 N N . HIS A 1 72 ? 0.693 -1.467 3.464 1.00 97.50 72 HIS A N 1
ATOM 516 C CA . HIS A 1 72 ? 0.072 -2.171 2.352 1.00 97.50 72 HIS A CA 1
ATOM 517 C C . HIS A 1 72 ? 0.174 -1.378 1.041 1.00 97.50 72 HIS A C 1
ATOM 519 O O . HIS A 1 72 ? 0.723 -1.881 0.057 1.00 97.50 72 HIS A O 1
ATOM 525 N N . GLY A 1 73 ? -0.274 -0.118 1.028 1.00 97.69 73 GLY A N 1
ATOM 526 C CA . GLY A 1 73 ? -0.240 0.707 -0.181 1.00 97.69 73 GLY A CA 1
ATOM 527 C C . GLY A 1 73 ? 1.180 1.047 -0.657 1.00 97.69 73 GLY A C 1
ATOM 528 O O . GLY A 1 73 ? 1.457 1.022 -1.859 1.00 97.69 73 GLY A O 1
ATOM 529 N N . ILE A 1 74 ? 2.122 1.279 0.265 1.00 98.50 74 ILE A N 1
ATOM 530 C CA . ILE A 1 74 ? 3.539 1.502 -0.067 1.00 98.50 74 ILE A CA 1
ATOM 531 C C . ILE A 1 74 ? 4.151 0.252 -0.713 1.00 98.50 74 ILE A C 1
ATOM 533 O O . ILE A 1 74 ? 4.788 0.347 -1.766 1.00 98.50 74 ILE A O 1
ATOM 537 N N . THR A 1 75 ? 3.937 -0.927 -0.121 1.00 97.94 75 THR A N 1
ATOM 538 C CA . THR A 1 7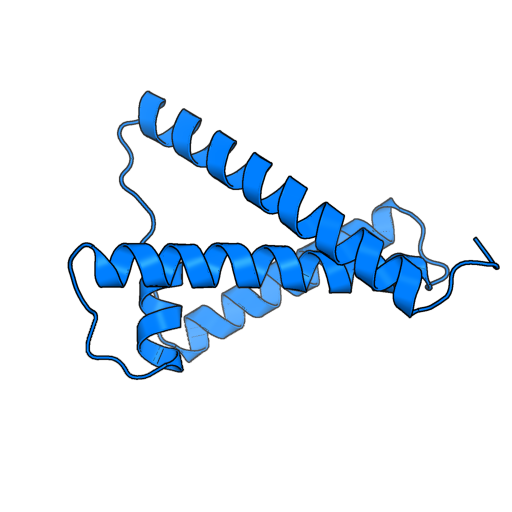5 ? 4.460 -2.196 -0.646 1.00 97.94 75 THR A CA 1
ATOM 539 C C . THR A 1 75 ? 3.882 -2.523 -2.023 1.00 97.94 75 THR A C 1
ATOM 541 O O . THR A 1 75 ? 4.637 -2.902 -2.922 1.00 97.94 75 THR A O 1
ATOM 544 N N . TRP A 1 76 ? 2.584 -2.310 -2.249 1.00 98.31 76 TRP A N 1
ATOM 545 C CA . TRP A 1 76 ? 1.995 -2.476 -3.581 1.00 98.31 76 TRP A CA 1
ATOM 546 C C . TRP A 1 76 ? 2.534 -1.473 -4.600 1.00 98.31 76 TRP A C 1
ATOM 548 O O . TRP A 1 76 ? 2.734 -1.836 -5.761 1.00 98.31 76 TRP A O 1
ATOM 558 N N . GLY A 1 77 ? 2.881 -0.259 -4.172 1.00 98.19 77 GLY A N 1
ATOM 559 C CA . GLY A 1 77 ? 3.622 0.691 -4.997 1.00 98.19 77 GLY A CA 1
ATOM 560 C C . GLY A 1 77 ? 4.931 0.105 -5.539 1.00 98.19 77 GLY A C 1
ATOM 561 O O . GLY A 1 77 ? 5.198 0.199 -6.739 1.00 98.19 77 GLY A O 1
ATOM 562 N N . ALA A 1 78 ? 5.723 -0.574 -4.701 1.00 98.00 78 ALA A N 1
ATOM 563 C CA . ALA A 1 78 ? 6.946 -1.254 -5.145 1.00 98.00 78 ALA A CA 1
ATOM 564 C C . ALA A 1 78 ? 6.658 -2.324 -6.211 1.00 98.00 78 ALA A C 1
ATOM 566 O O . ALA A 1 78 ? 7.335 -2.368 -7.239 1.00 98.00 78 ALA A O 1
ATOM 567 N N . ILE A 1 79 ? 5.613 -3.136 -6.008 1.00 97.75 79 ILE A N 1
ATOM 568 C CA . ILE A 1 79 ? 5.170 -4.144 -6.985 1.00 97.75 79 ILE A CA 1
ATOM 569 C C . ILE A 1 79 ? 4.776 -3.471 -8.309 1.00 97.75 79 ILE A C 1
ATOM 571 O O . ILE A 1 79 ? 5.168 -3.935 -9.381 1.00 97.75 79 ILE A O 1
ATOM 575 N N . ARG A 1 80 ? 4.070 -2.332 -8.264 1.00 97.06 80 ARG A N 1
ATOM 576 C CA . ARG A 1 80 ? 3.735 -1.556 -9.467 1.00 97.06 80 ARG A CA 1
ATOM 577 C C . ARG A 1 80 ? 4.975 -1.032 -10.189 1.00 97.06 80 ARG A C 1
ATOM 579 O O . ARG A 1 80 ? 4.977 -1.011 -11.423 1.00 97.06 80 ARG A O 1
ATOM 586 N N . GLY A 1 81 ? 5.995 -0.613 -9.440 1.00 96.06 81 GLY A N 1
ATOM 587 C CA . GLY A 1 81 ? 7.294 -0.192 -9.967 1.00 96.06 81 GLY A CA 1
ATOM 588 C C . GLY A 1 81 ? 8.012 -1.324 -10.702 1.00 96.06 81 GLY A C 1
ATOM 589 O O . GLY A 1 81 ? 8.453 -1.131 -11.833 1.00 96.06 81 GLY A O 1
ATOM 590 N N . LEU A 1 82 ? 8.036 -2.530 -10.122 1.00 96.88 82 LEU A N 1
ATOM 591 C CA . LEU A 1 82 ? 8.643 -3.720 -10.737 1.00 96.88 82 LEU A CA 1
ATOM 592 C C . LEU A 1 82 ? 7.992 -4.106 -12.072 1.00 96.88 82 LEU A C 1
ATOM 594 O O . LEU A 1 82 ? 8.692 -4.536 -12.986 1.00 96.88 82 LEU A O 1
ATOM 598 N N . LEU A 1 83 ? 6.681 -3.889 -12.239 1.00 96.44 83 LEU A N 1
ATOM 599 C CA . LEU A 1 83 ? 6.021 -4.097 -13.536 1.00 96.44 83 LEU A CA 1
ATOM 600 C C . LEU A 1 83 ? 6.588 -3.193 -14.645 1.00 96.44 83 LEU A C 1
ATOM 602 O O . LEU A 1 83 ? 6.487 -3.544 -15.818 1.00 96.44 83 LEU A O 1
ATOM 606 N N . GLY A 1 84 ? 7.229 -2.071 -14.299 1.00 94.44 84 GLY A N 1
ATOM 607 C CA . GLY A 1 84 ? 7.932 -1.202 -15.248 1.00 94.44 84 GLY A CA 1
ATOM 608 C C . GLY A 1 84 ? 9.178 -1.828 -15.888 1.00 94.44 84 GLY A C 1
ATOM 609 O O . GLY A 1 84 ? 9.649 -1.315 -16.898 1.00 94.44 84 GLY A O 1
ATOM 610 N N . LEU A 1 85 ? 9.688 -2.941 -15.344 1.00 94.56 85 LEU A N 1
ATOM 611 C CA . LEU A 1 85 ? 10.790 -3.718 -15.935 1.00 94.56 85 LEU A CA 1
ATOM 612 C C . LEU A 1 85 ? 10.315 -4.732 -16.986 1.00 94.56 85 LEU A C 1
ATOM 614 O O . LEU A 1 85 ? 11.128 -5.371 -17.651 1.00 94.56 85 LEU A O 1
ATOM 618 N N . THR A 1 86 ? 9.004 -4.920 -17.119 1.00 95.00 86 THR A N 1
ATOM 619 C CA . THR A 1 86 ? 8.413 -5.854 -18.082 1.00 95.00 86 THR A CA 1
ATOM 620 C C . THR A 1 86 ? 8.170 -5.156 -19.428 1.00 95.00 86 THR A C 1
ATOM 622 O O . THR A 1 86 ? 8.092 -3.928 -19.478 1.00 95.00 86 THR A O 1
ATOM 625 N N . PRO A 1 87 ? 7.980 -5.897 -20.535 1.00 95.75 87 PRO A N 1
ATOM 626 C CA . PRO A 1 87 ? 7.600 -5.303 -21.821 1.00 95.75 87 PRO A CA 1
ATOM 627 C C . PRO A 1 87 ? 6.122 -4.864 -21.886 1.00 95.75 87 PRO A C 1
ATOM 629 O O . PRO A 1 87 ? 5.626 -4.531 -22.963 1.00 95.75 87 PRO A O 1
ATOM 632 N N . LEU A 1 88 ? 5.387 -4.892 -20.767 1.00 96.19 88 LEU A N 1
ATOM 633 C CA . LEU A 1 88 ? 3.977 -4.518 -20.727 1.00 96.19 88 LEU A CA 1
ATOM 634 C C . LEU A 1 88 ? 3.799 -3.026 -21.022 1.00 96.19 88 LEU A C 1
ATOM 636 O O . LEU A 1 88 ? 4.515 -2.171 -20.501 1.00 96.19 88 LEU A O 1
ATOM 640 N N . ASN A 1 89 ? 2.772 -2.698 -21.805 1.00 96.50 89 ASN A N 1
ATOM 641 C CA . ASN A 1 89 ? 2.332 -1.312 -21.921 1.00 96.50 89 ASN A CA 1
ATOM 642 C C . ASN A 1 89 ? 1.669 -0.836 -20.611 1.00 96.50 89 ASN A C 1
ATOM 644 O O . ASN A 1 89 ? 1.304 -1.634 -19.742 1.00 96.50 89 ASN A O 1
ATOM 648 N N . ALA A 1 90 ? 1.489 0.480 -20.476 1.00 94.38 90 ALA A N 1
ATOM 649 C CA . ALA A 1 90 ? 0.966 1.084 -19.252 1.00 94.38 90 ALA A CA 1
ATOM 650 C C . ALA A 1 90 ? -0.416 0.541 -18.846 1.00 94.38 90 ALA A C 1
ATOM 652 O O . ALA A 1 90 ? -0.655 0.324 -17.659 1.00 94.38 90 ALA A O 1
ATOM 653 N N . PHE A 1 91 ? -1.300 0.289 -19.815 1.00 97.75 91 PHE A N 1
ATOM 654 C CA . PHE A 1 91 ? -2.639 -0.240 -19.560 1.00 97.75 91 PHE A CA 1
ATOM 655 C C . PHE A 1 91 ? -2.583 -1.669 -19.008 1.00 97.75 91 PHE A C 1
ATOM 657 O O . PHE A 1 91 ? -3.143 -1.941 -17.948 1.00 97.75 91 PHE A O 1
ATOM 664 N N . ALA A 1 92 ? -1.844 -2.561 -19.673 1.00 98.12 92 ALA A N 1
ATOM 665 C CA . 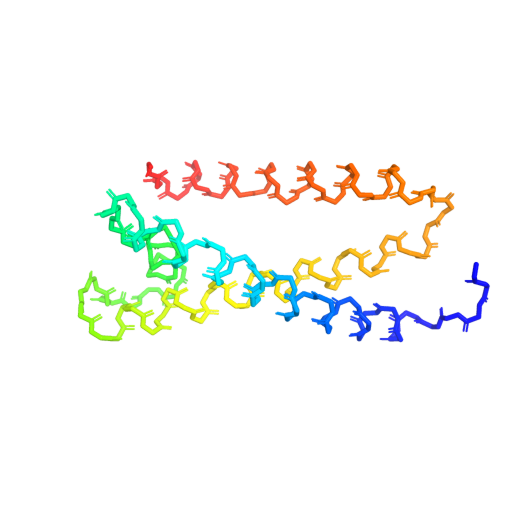ALA A 1 92 ? -1.687 -3.949 -19.251 1.00 98.12 92 ALA A CA 1
ATOM 666 C C . ALA A 1 92 ? -1.009 -4.058 -17.876 1.00 98.12 92 ALA A C 1
ATOM 668 O O . ALA A 1 92 ? -1.472 -4.808 -17.020 1.00 98.12 92 ALA A O 1
ATOM 669 N N . ALA A 1 93 ? 0.040 -3.266 -17.630 1.00 97.38 93 ALA A N 1
ATOM 670 C CA . ALA A 1 93 ? 0.706 -3.219 -16.330 1.00 97.38 93 ALA A CA 1
ATOM 671 C C . ALA A 1 93 ? -0.244 -2.756 -15.211 1.00 97.38 93 ALA A C 1
ATOM 673 O O . ALA A 1 93 ? -0.244 -3.330 -14.125 1.00 97.38 93 ALA A O 1
ATOM 674 N N . SER A 1 94 ? -1.081 -1.747 -15.467 1.00 96.62 94 SER A N 1
ATOM 675 C CA . SER A 1 94 ? -2.067 -1.280 -14.486 1.00 96.62 94 SER A CA 1
ATOM 676 C C . SER A 1 94 ? -3.179 -2.304 -14.242 1.00 96.62 94 SER A C 1
ATOM 678 O O . SER A 1 94 ? -3.547 -2.519 -13.091 1.00 96.62 94 SER A O 1
ATOM 680 N N . ALA A 1 95 ? -3.664 -2.985 -15.285 1.00 98.25 95 ALA A N 1
ATOM 681 C CA . ALA A 1 95 ? -4.654 -4.053 -15.147 1.00 98.25 95 ALA A CA 1
ATOM 682 C C . ALA A 1 95 ? -4.115 -5.227 -14.312 1.00 98.25 95 ALA A C 1
ATOM 684 O O . ALA A 1 95 ? -4.774 -5.670 -13.376 1.00 98.25 95 ALA A O 1
ATOM 685 N N . ILE A 1 96 ? -2.890 -5.684 -14.595 1.00 98.31 96 ILE A N 1
ATOM 686 C CA . ILE A 1 96 ? -2.236 -6.756 -13.830 1.00 98.31 96 ILE A CA 1
ATOM 687 C C . ILE A 1 96 ? -2.024 -6.337 -12.376 1.00 98.31 96 ILE A C 1
ATOM 689 O O . ILE A 1 96 ? -2.297 -7.125 -11.472 1.00 98.31 96 ILE A O 1
ATOM 693 N N . HIS A 1 97 ? -1.573 -5.103 -12.140 1.00 97.81 97 HIS A N 1
ATOM 694 C CA . HIS A 1 97 ? -1.392 -4.584 -10.787 1.00 97.81 97 HIS A CA 1
ATOM 695 C C . HIS A 1 97 ? -2.708 -4.580 -10.003 1.00 97.81 97 HIS A C 1
ATOM 697 O O . HIS A 1 97 ? -2.755 -5.111 -8.897 1.00 97.81 97 HIS A O 1
ATOM 703 N N . TYR A 1 98 ? -3.773 -4.040 -10.603 1.00 97.81 98 TYR A N 1
ATOM 704 C CA . TYR A 1 98 ? -5.098 -3.974 -9.995 1.00 97.81 98 TYR A CA 1
ATOM 705 C C . TYR A 1 98 ? -5.653 -5.365 -9.674 1.00 97.81 98 TYR A C 1
ATOM 707 O O . TYR A 1 98 ? -6.047 -5.618 -8.540 1.00 97.81 98 TYR A O 1
ATOM 715 N N . VAL A 1 99 ? -5.629 -6.287 -10.644 1.00 98.38 99 VAL A N 1
ATOM 716 C CA . VAL A 1 99 ? -6.112 -7.662 -10.447 1.00 98.38 99 VAL A CA 1
ATOM 717 C C . VAL A 1 99 ? -5.317 -8.371 -9.353 1.00 98.38 99 VAL A C 1
ATOM 719 O O . VAL A 1 99 ? -5.913 -9.058 -8.526 1.00 98.38 99 VAL A O 1
ATOM 722 N N . SER A 1 100 ? -3.993 -8.192 -9.323 1.00 98.06 100 SER A N 1
ATOM 723 C CA . SER A 1 100 ? -3.133 -8.806 -8.305 1.00 98.06 100 SER A CA 1
ATOM 724 C C . SER A 1 100 ? -3.474 -8.300 -6.907 1.00 98.06 100 SER A C 1
ATOM 726 O O . SER A 1 100 ? -3.718 -9.122 -6.029 1.00 98.06 100 SER A O 1
ATOM 728 N N . LEU A 1 101 ? -3.549 -6.976 -6.731 1.00 97.00 101 LEU A N 1
ATOM 729 C CA . LEU A 1 101 ? -3.878 -6.334 -5.457 1.00 97.00 101 LEU A CA 1
ATOM 730 C C . LEU A 1 101 ? -5.264 -6.766 -4.969 1.00 97.00 101 LEU A C 1
ATOM 732 O O . LEU A 1 101 ? -5.403 -7.318 -3.879 1.00 97.00 101 LEU A O 1
ATOM 736 N N . TRP A 1 102 ? -6.281 -6.616 -5.819 1.00 97.25 102 TRP A N 1
ATOM 737 C CA . TRP A 1 102 ? -7.656 -6.943 -5.455 1.00 97.25 102 TRP A CA 1
ATOM 738 C C . TRP A 1 102 ? -7.826 -8.424 -5.107 1.00 97.25 102 TRP A C 1
ATOM 740 O O . TRP A 1 102 ? -8.437 -8.765 -4.096 1.00 97.25 102 TRP A O 1
ATOM 750 N N . THR A 1 103 ? -7.255 -9.321 -5.917 1.00 98.00 103 THR A N 1
ATOM 751 C CA . THR A 1 103 ? -7.387 -10.766 -5.681 1.00 98.00 103 THR A CA 1
ATOM 752 C C . THR A 1 103 ? -6.641 -11.183 -4.420 1.00 98.00 103 THR A C 1
ATOM 754 O O . THR A 1 103 ? -7.149 -12.010 -3.664 1.00 98.00 103 THR A O 1
ATOM 757 N N . SER A 1 104 ? -5.457 -10.617 -4.159 1.00 97.00 104 SER A N 1
ATOM 758 C CA . SER A 1 104 ? -4.730 -10.913 -2.925 1.00 97.00 104 SER A CA 1
ATOM 759 C C . SER A 1 104 ? -5.487 -10.457 -1.684 1.00 97.00 104 SER A C 1
ATOM 761 O O . SER A 1 104 ? -5.519 -11.206 -0.712 1.00 97.00 104 SER A O 1
ATOM 763 N N . ASP A 1 105 ? -6.146 -9.298 -1.733 1.00 96.12 105 ASP A N 1
ATOM 764 C CA . ASP A 1 105 ? -6.936 -8.789 -0.613 1.00 96.12 105 ASP A CA 1
ATOM 765 C C . ASP A 1 105 ? -8.191 -9.628 -0.398 1.00 96.12 105 ASP A C 1
ATOM 767 O O . ASP A 1 105 ? -8.446 -10.085 0.714 1.00 96.12 105 ASP A O 1
ATOM 771 N N . ALA A 1 106 ? -8.921 -9.944 -1.471 1.00 96.25 106 ALA A N 1
ATOM 772 C CA . ALA A 1 106 ? -10.093 -10.813 -1.408 1.00 96.25 106 ALA A CA 1
ATOM 773 C C . ALA A 1 106 ? -9.756 -12.193 -0.815 1.00 96.25 106 ALA A C 1
ATOM 775 O O . ALA A 1 106 ? -10.499 -12.727 0.013 1.00 96.25 106 ALA A O 1
ATOM 776 N N . LEU A 1 107 ? -8.618 -12.776 -1.211 1.00 97.00 107 LEU A N 1
ATOM 777 C CA . LEU A 1 107 ? -8.135 -14.032 -0.639 1.00 97.00 107 LEU A CA 1
ATOM 778 C C . LEU A 1 107 ? -7.703 -13.859 0.817 1.00 97.00 107 LEU A C 1
ATOM 780 O O . LEU A 1 107 ? -8.071 -14.687 1.651 1.00 97.00 107 LEU A O 1
ATOM 784 N N . LEU A 1 108 ? -6.967 -12.795 1.144 1.00 95.50 108 LEU A N 1
ATOM 785 C CA . LEU A 1 108 ? -6.529 -12.515 2.507 1.00 95.50 108 LEU A CA 1
ATOM 786 C C . LEU A 1 108 ? -7.734 -12.407 3.443 1.00 95.50 108 LEU A C 1
ATOM 788 O O . LEU A 1 108 ? -7.815 -13.159 4.410 1.00 95.50 108 LEU A O 1
ATOM 792 N N . TYR A 1 109 ? -8.710 -11.559 3.127 1.00 95.31 109 TYR A N 1
ATOM 793 C CA . TYR A 1 109 ? -9.890 -11.352 3.969 1.00 95.31 109 TYR A CA 1
ATOM 794 C C . TYR A 1 109 ? -10.691 -12.643 4.131 1.00 95.31 109 TYR A C 1
ATOM 796 O O . TYR A 1 109 ? -11.032 -13.024 5.250 1.00 95.31 109 TYR A O 1
ATOM 804 N N . ARG A 1 110 ? -10.858 -13.415 3.048 1.00 96.00 110 ARG A N 1
ATOM 805 C CA . ARG A 1 110 ? -11.507 -14.730 3.102 1.00 96.00 110 ARG A CA 1
ATOM 806 C C . ARG A 1 110 ? -10.764 -15.725 3.996 1.00 96.00 110 ARG A C 1
ATOM 808 O O . ARG A 1 110 ? -11.401 -16.470 4.736 1.00 96.00 110 ARG A O 1
ATOM 815 N N . THR A 1 111 ? -9.433 -15.767 3.931 1.00 95.44 111 THR A N 1
ATOM 816 C CA . THR A 1 111 ? -8.627 -16.678 4.768 1.00 95.44 111 THR A CA 1
ATOM 817 C C . THR A 1 111 ? -8.641 -16.278 6.239 1.00 95.44 111 THR A C 1
ATOM 819 O O . THR A 1 111 ? -8.666 -17.151 7.107 1.00 95.44 111 THR A O 1
ATOM 822 N N . LEU A 1 112 ? -8.681 -14.974 6.518 1.00 93.88 112 LEU A N 1
ATOM 823 C CA . LEU A 1 112 ? -8.748 -14.427 7.870 1.00 93.88 112 LEU A CA 1
ATOM 824 C C . LEU A 1 112 ? -10.177 -14.361 8.430 1.00 93.88 112 LEU A C 1
ATOM 826 O O . LEU A 1 112 ? -10.331 -14.105 9.622 1.00 93.88 112 LEU A O 1
ATOM 830 N N . LYS A 1 113 ? -11.195 -14.659 7.608 1.00 94.25 113 LYS A N 1
ATOM 831 C CA . LYS A 1 113 ? -12.626 -14.566 7.943 1.00 94.25 113 LYS A CA 1
ATOM 832 C C . LYS A 1 113 ? -13.042 -13.151 8.370 1.00 94.25 113 LYS A C 1
ATOM 834 O O . LYS A 1 113 ? -13.749 -12.991 9.360 1.00 94.25 113 LYS A O 1
ATOM 839 N N . ILE A 1 114 ? -12.554 -12.157 7.633 1.00 91.56 114 ILE A N 1
ATOM 840 C CA . ILE A 1 114 ? -12.962 -10.751 7.737 1.00 91.56 114 ILE A CA 1
ATOM 841 C C . ILE A 1 114 ? -14.085 -10.533 6.716 1.00 91.56 114 ILE A C 1
ATOM 843 O O . ILE A 1 114 ? -13.923 -10.937 5.560 1.00 91.56 114 ILE A O 1
ATOM 847 N N . GLU A 1 115 ? -15.209 -9.962 7.158 1.00 78.12 115 GLU A N 1
ATOM 848 C CA . GLU A 1 115 ? -16.413 -9.701 6.345 1.00 78.12 115 GLU A CA 1
ATOM 849 C C . GLU A 1 115 ? -16.514 -8.241 5.893 1.00 78.12 115 GLU A C 1
ATOM 851 O O . GLU A 1 115 ? -16.143 -7.341 6.681 1.00 78.12 115 GLU A O 1
#

Radius of gyration: 16.15 Å; chains: 1; bounding box: 40×31×44 Å